Protein AF-A0A1W9IC26-F1 (afdb_monomer_lite)

Structure (mmCIF, N/CA/C/O backbone):
data_AF-A0A1W9IC26-F1
#
_entry.id   AF-A0A1W9IC26-F1
#
loop_
_atom_site.group_PDB
_atom_site.id
_atom_site.type_symbol
_atom_site.label_atom_id
_atom_site.label_alt_id
_atom_site.label_comp_id
_atom_site.label_asym_id
_atom_site.label_entity_id
_atom_site.label_seq_id
_atom_site.pdbx_PDB_ins_code
_atom_site.Cartn_x
_atom_site.Cartn_y
_atom_site.Cartn_z
_atom_site.occupancy
_atom_site.B_iso_or_equiv
_atom_site.auth_seq_id
_atom_site.auth_comp_id
_atom_site.auth_asym_id
_atom_site.auth_atom_id
_atom_site.pdbx_PDB_model_num
ATOM 1 N N . MET A 1 1 ? -15.341 -15.552 27.139 1.00 49.22 1 MET A N 1
ATOM 2 C CA . MET A 1 1 ? -14.478 -14.366 27.347 1.00 49.22 1 MET A CA 1
ATOM 3 C C . MET A 1 1 ? -14.827 -13.315 26.306 1.00 49.22 1 MET A C 1
ATOM 5 O O . MET A 1 1 ? -14.524 -13.508 25.136 1.00 49.22 1 MET A O 1
ATOM 9 N N . ALA A 1 2 ? -15.513 -12.243 26.702 1.00 49.25 2 ALA A N 1
ATOM 10 C CA . ALA A 1 2 ? -15.818 -11.134 25.806 1.00 49.25 2 ALA A CA 1
ATOM 11 C C . ALA A 1 2 ? -14.509 -10.416 25.434 1.00 49.25 2 ALA A C 1
ATOM 13 O O . ALA A 1 2 ? -13.869 -9.805 26.290 1.00 49.25 2 ALA A O 1
ATOM 14 N N . LEU A 1 3 ? -14.070 -10.522 24.175 1.00 54.16 3 LEU A N 1
ATOM 15 C CA . LEU A 1 3 ? -13.000 -9.662 23.675 1.00 54.16 3 LEU A CA 1
ATOM 16 C C . LEU A 1 3 ? -13.492 -8.215 23.778 1.00 54.16 3 LEU A C 1
ATOM 18 O O . LEU A 1 3 ? -14.471 -7.840 23.136 1.00 54.16 3 LEU A O 1
ATOM 22 N N . THR A 1 4 ? -12.805 -7.408 24.583 1.00 71.19 4 THR A N 1
ATOM 23 C CA . THR A 1 4 ? -13.005 -5.960 24.650 1.00 71.19 4 THR A CA 1
ATOM 24 C C . THR A 1 4 ? -13.025 -5.376 23.235 1.00 71.19 4 THR A C 1
ATOM 26 O O . THR A 1 4 ? -12.234 -5.783 22.380 1.00 71.19 4 THR A O 1
ATOM 29 N N . GLY A 1 5 ? -13.926 -4.424 22.964 1.00 74.62 5 GLY A N 1
ATOM 30 C CA . GLY A 1 5 ? -14.155 -3.886 21.613 1.00 74.62 5 GLY A CA 1
ATOM 31 C C . GLY A 1 5 ? -12.884 -3.402 20.898 1.00 74.62 5 GLY A C 1
ATOM 32 O O . GLY A 1 5 ? -12.809 -3.448 19.672 1.00 74.62 5 GLY A O 1
ATOM 33 N N . TRP A 1 6 ? -11.850 -3.028 21.656 1.00 77.94 6 TRP A N 1
ATOM 34 C CA . TRP A 1 6 ? -10.528 -2.678 21.142 1.00 77.94 6 TRP A CA 1
ATOM 35 C C . TRP A 1 6 ? -9.759 -3.860 20.525 1.00 77.94 6 TRP A C 1
ATOM 37 O O . TRP A 1 6 ? -9.227 -3.728 19.423 1.00 77.94 6 TRP A O 1
ATOM 47 N N . LYS A 1 7 ? -9.766 -5.040 21.165 1.00 84.12 7 LYS A N 1
ATOM 48 C CA . LYS A 1 7 ? -9.099 -6.245 20.636 1.00 84.12 7 LYS A CA 1
ATOM 49 C C . LYS A 1 7 ? -9.713 -6.680 19.306 1.00 84.12 7 LYS A C 1
ATOM 51 O O . LYS A 1 7 ? -8.990 -7.041 18.383 1.00 84.12 7 LYS A O 1
ATOM 56 N N . ARG A 1 8 ? -11.042 -6.586 19.181 1.00 84.19 8 ARG A N 1
ATOM 57 C CA . ARG A 1 8 ? -11.753 -6.890 17.929 1.00 84.19 8 ARG A CA 1
ATOM 58 C C . ARG A 1 8 ? -11.350 -5.934 16.803 1.00 84.19 8 ARG A C 1
ATOM 60 O O . ARG A 1 8 ? -11.116 -6.389 15.691 1.00 84.19 8 ARG A O 1
ATOM 67 N N . ARG A 1 9 ? -11.230 -4.630 17.084 1.00 81.62 9 ARG A N 1
ATOM 68 C CA . ARG A 1 9 ? -10.805 -3.628 16.088 1.00 81.62 9 ARG A CA 1
ATOM 69 C C . ARG A 1 9 ? -9.379 -3.868 15.604 1.00 81.62 9 ARG A C 1
ATOM 71 O O . ARG A 1 9 ? -9.157 -3.884 14.400 1.00 81.62 9 ARG A O 1
ATOM 78 N N . LEU A 1 10 ? -8.444 -4.112 16.522 1.00 85.62 10 LEU A N 1
ATOM 79 C CA . LEU A 1 10 ? -7.059 -4.422 16.160 1.00 85.62 10 LEU A CA 1
ATOM 80 C C . LEU A 1 10 ? -6.965 -5.695 15.316 1.00 85.62 10 LEU A C 1
ATOM 82 O O . LEU A 1 10 ? -6.280 -5.699 14.300 1.00 85.62 10 LEU A O 1
ATOM 86 N N . LEU A 1 11 ? -7.704 -6.744 15.681 1.00 88.50 11 LEU A N 1
ATOM 87 C CA . LEU A 1 11 ? -7.724 -7.991 14.920 1.00 88.50 11 LEU A CA 1
ATOM 88 C C . LEU A 1 11 ? -8.251 -7.788 13.489 1.00 88.50 11 LEU A C 1
ATOM 90 O O . LEU A 1 11 ? -7.686 -8.343 12.550 1.00 88.50 11 LEU A O 1
ATOM 94 N N . ILE A 1 12 ? -9.272 -6.943 13.301 1.00 88.56 12 ILE A N 1
ATOM 95 C CA . ILE A 1 12 ? -9.776 -6.579 11.966 1.00 88.56 12 ILE A CA 1
ATOM 96 C C . ILE A 1 12 ? -8.716 -5.811 11.165 1.00 88.56 12 ILE A C 1
ATOM 98 O O . ILE A 1 12 ? -8.530 -6.109 9.989 1.00 88.56 12 ILE A O 1
ATOM 102 N N . VAL A 1 13 ? -8.003 -4.857 11.778 1.00 88.25 13 VAL A N 1
ATOM 103 C CA . VAL A 1 13 ? -6.920 -4.109 11.108 1.00 88.25 13 VAL A CA 1
ATOM 104 C C . VAL A 1 13 ? -5.805 -5.051 10.660 1.00 88.25 13 VAL A C 1
ATOM 106 O O . VAL A 1 13 ? -5.399 -5.005 9.501 1.00 88.25 13 VAL A O 1
ATOM 109 N N . VAL A 1 14 ? -5.356 -5.947 11.541 1.00 90.19 14 VAL A N 1
ATOM 110 C CA . VAL A 1 14 ? -4.308 -6.926 11.220 1.00 90.19 14 VAL A CA 1
ATOM 111 C C . VAL A 1 14 ? -4.747 -7.841 10.076 1.00 90.19 14 VAL A C 1
ATOM 113 O O . VAL A 1 14 ? -3.986 -8.026 9.130 1.00 90.19 14 VAL A O 1
ATOM 116 N N . LEU A 1 15 ? -5.978 -8.362 10.111 1.00 91.50 15 LEU A N 1
ATOM 117 C CA . LEU A 1 15 ? -6.521 -9.187 9.026 1.00 91.50 15 LEU A CA 1
ATOM 118 C C . LEU A 1 15 ? -6.629 -8.417 7.707 1.00 91.50 15 LEU A C 1
ATOM 120 O O . LEU A 1 15 ? -6.281 -8.955 6.660 1.00 91.50 15 LEU A O 1
ATOM 124 N N . ALA A 1 16 ? -7.078 -7.161 7.748 1.00 89.69 16 ALA A N 1
ATOM 125 C CA . ALA A 1 16 ? -7.190 -6.316 6.566 1.00 89.69 16 ALA A CA 1
ATOM 126 C C . ALA A 1 16 ? -5.813 -6.078 5.926 1.00 89.69 16 ALA A C 1
ATOM 128 O O . ALA A 1 16 ? -5.664 -6.252 4.718 1.00 89.69 16 ALA A O 1
ATOM 129 N N . CYS A 1 17 ? -4.795 -5.757 6.732 1.00 88.69 17 CYS A N 1
ATOM 130 C CA . CYS A 1 17 ? -3.414 -5.602 6.275 1.00 88.69 17 CYS A CA 1
ATOM 131 C C . CYS A 1 17 ? -2.822 -6.912 5.741 1.00 88.69 17 CYS A C 1
ATOM 133 O O . CYS A 1 17 ? -2.224 -6.905 4.670 1.00 88.69 17 CYS A O 1
ATOM 135 N N . ALA A 1 18 ? -3.034 -8.039 6.428 1.00 90.25 18 ALA A N 1
ATOM 136 C CA . ALA A 1 18 ? -2.595 -9.350 5.954 1.00 90.25 18 ALA A CA 1
ATOM 137 C C . ALA A 1 18 ? -3.231 -9.707 4.600 1.00 90.25 18 ALA A C 1
ATOM 139 O O . ALA A 1 18 ? -2.550 -10.211 3.709 1.00 90.25 18 ALA A O 1
ATOM 140 N N . PHE A 1 19 ? -4.513 -9.384 4.414 1.00 89.88 19 PHE A N 1
ATOM 141 C CA . PHE A 1 19 ? -5.214 -9.585 3.149 1.00 89.88 19 PHE A CA 1
ATOM 142 C C . PHE A 1 19 ? -4.676 -8.674 2.035 1.00 89.88 19 PHE A C 1
ATOM 144 O O . PHE A 1 19 ? -4.455 -9.137 0.918 1.00 89.88 19 PHE A O 1
ATOM 151 N N . GLY A 1 20 ? -4.392 -7.402 2.337 1.00 87.19 20 GLY A N 1
ATOM 152 C CA . GLY A 1 20 ? -3.745 -6.483 1.395 1.00 87.19 20 GLY A CA 1
ATOM 153 C C . GLY A 1 20 ? -2.348 -6.946 0.975 1.00 87.19 20 GLY A C 1
ATOM 154 O O . GLY A 1 20 ? -2.021 -6.921 -0.210 1.00 87.19 20 GLY A O 1
ATOM 155 N N . LEU A 1 21 ? -1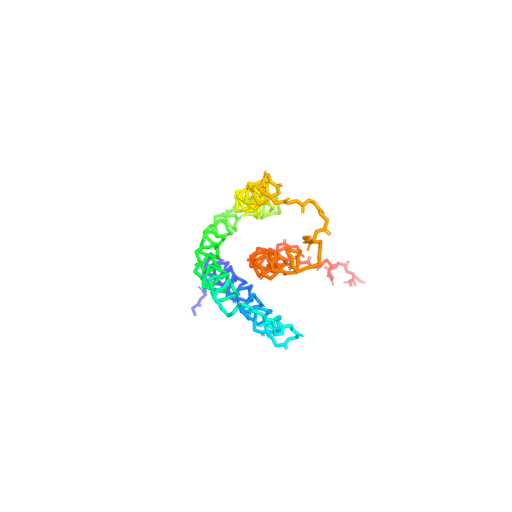.552 -7.441 1.925 1.00 88.75 21 LEU A N 1
ATOM 156 C CA . LEU A 1 21 ? -0.228 -8.001 1.662 1.00 88.75 21 LEU A CA 1
ATOM 157 C C . LEU A 1 21 ? -0.316 -9.265 0.794 1.00 88.75 21 LEU A C 1
ATOM 159 O O . LEU A 1 21 ? 0.412 -9.391 -0.189 1.00 88.75 21 LEU A O 1
ATOM 163 N N . ALA A 1 22 ? -1.241 -10.176 1.108 1.00 89.56 22 ALA A N 1
ATOM 164 C CA . ALA A 1 22 ? -1.482 -11.371 0.304 1.00 89.56 22 ALA A CA 1
ATOM 165 C C . ALA A 1 22 ? -1.897 -11.014 -1.133 1.00 89.56 22 ALA A C 1
ATOM 167 O O . ALA A 1 22 ? -1.350 -11.572 -2.083 1.00 89.56 22 ALA A O 1
ATOM 168 N N . ALA A 1 23 ? -2.800 -10.043 -1.308 1.00 87.69 23 ALA A N 1
ATOM 169 C CA . ALA A 1 23 ? -3.217 -9.562 -2.624 1.00 87.69 23 ALA A CA 1
ATOM 170 C C . ALA A 1 23 ? -2.039 -8.987 -3.429 1.00 87.69 23 ALA A C 1
ATOM 172 O O . ALA A 1 23 ? -1.887 -9.304 -4.610 1.00 87.69 23 ALA A O 1
ATOM 173 N N . ALA A 1 24 ? -1.168 -8.203 -2.787 1.00 86.81 24 ALA A N 1
ATOM 174 C CA . ALA A 1 24 ? 0.038 -7.665 -3.409 1.00 86.81 24 ALA A CA 1
ATOM 175 C C . ALA A 1 24 ? 1.013 -8.773 -3.847 1.00 86.81 24 ALA A C 1
ATOM 177 O O . ALA A 1 24 ? 1.533 -8.730 -4.964 1.00 86.81 24 ALA A O 1
ATOM 178 N N . PHE A 1 25 ? 1.215 -9.804 -3.020 1.00 86.12 25 PHE A N 1
ATOM 179 C CA . PHE A 1 25 ? 2.051 -10.956 -3.371 1.00 86.12 25 PHE A CA 1
ATOM 180 C C . PHE A 1 25 ? 1.493 -11.765 -4.540 1.00 86.12 25 PHE A C 1
ATOM 182 O O . PHE A 1 25 ? 2.244 -12.120 -5.453 1.00 86.12 25 PHE A O 1
ATOM 189 N N . VAL A 1 26 ? 0.188 -12.047 -4.530 1.00 88.88 26 VAL A N 1
ATOM 190 C CA . VAL A 1 26 ? -0.484 -12.747 -5.632 1.00 88.88 26 VAL A CA 1
ATOM 191 C C . VAL A 1 26 ? -0.345 -11.937 -6.916 1.00 88.88 26 VAL A C 1
ATOM 193 O O . VAL A 1 26 ? 0.064 -12.490 -7.934 1.00 88.88 26 VAL A O 1
ATOM 196 N N . PHE A 1 27 ? -0.581 -10.623 -6.863 1.00 86.94 27 PHE A N 1
ATOM 197 C CA . PHE A 1 27 ? -0.411 -9.751 -8.021 1.00 86.94 27 PHE A CA 1
ATOM 198 C C . PHE A 1 27 ? 1.026 -9.781 -8.552 1.00 86.94 27 PHE A C 1
ATOM 200 O O . PHE A 1 27 ? 1.230 -10.011 -9.739 1.00 86.94 27 PHE A O 1
ATOM 207 N N . ALA A 1 28 ? 2.032 -9.630 -7.686 1.00 82.94 28 ALA A N 1
ATOM 208 C CA . ALA A 1 28 ? 3.437 -9.665 -8.091 1.00 82.94 28 ALA A CA 1
ATOM 209 C C . ALA A 1 28 ? 3.837 -11.011 -8.728 1.00 82.94 28 ALA A C 1
ATOM 211 O O . ALA A 1 28 ? 4.645 -11.057 -9.658 1.00 82.94 28 ALA A O 1
ATOM 212 N N . LYS A 1 29 ? 3.267 -12.127 -8.254 1.00 83.50 29 LYS A N 1
ATOM 213 C CA . LYS A 1 29 ? 3.473 -13.454 -8.854 1.00 83.50 29 LYS A CA 1
ATOM 214 C C . LYS A 1 29 ? 2.804 -13.570 -10.222 1.00 83.50 29 LYS A C 1
ATOM 216 O O . LYS A 1 29 ? 3.465 -14.002 -11.162 1.00 83.50 29 LYS A O 1
ATOM 221 N N . VAL A 1 30 ? 1.539 -13.165 -10.340 1.00 86.00 30 VAL A N 1
ATOM 222 C CA . VAL A 1 30 ? 0.776 -13.217 -11.598 1.00 86.00 30 VAL A CA 1
ATOM 223 C C . VAL A 1 30 ? 1.394 -12.296 -12.647 1.00 86.00 30 VAL A C 1
ATOM 225 O O . VAL A 1 30 ? 1.610 -12.723 -13.777 1.00 86.00 30 VAL A O 1
ATOM 228 N N . ALA A 1 31 ? 1.767 -11.072 -12.274 1.00 80.38 31 ALA A N 1
ATOM 229 C CA . ALA A 1 31 ? 2.408 -10.121 -13.175 1.00 80.38 31 ALA A CA 1
ATOM 230 C C . ALA A 1 31 ? 3.728 -10.662 -13.748 1.00 80.38 31 ALA A C 1
ATOM 232 O O . ALA A 1 31 ? 4.012 -10.461 -14.927 1.00 80.38 31 ALA A O 1
ATOM 233 N N . GLY A 1 32 ? 4.495 -11.407 -12.943 1.00 74.25 32 GLY A N 1
ATOM 234 C CA . GLY A 1 32 ? 5.714 -12.077 -13.400 1.00 74.25 32 GLY A CA 1
ATOM 235 C C . GLY A 1 32 ? 5.481 -13.279 -14.325 1.00 74.25 32 GLY A C 1
ATOM 236 O O . GLY A 1 32 ? 6.391 -13.642 -15.062 1.00 74.25 32 GLY A O 1
ATOM 237 N N . LEU A 1 33 ? 4.294 -13.899 -14.300 1.00 80.50 33 LEU A N 1
ATOM 238 C CA . LEU A 1 33 ? 3.924 -14.991 -15.213 1.00 80.50 33 LEU A CA 1
ATOM 239 C C . LEU A 1 33 ? 3.370 -14.466 -16.540 1.00 80.50 33 LEU A C 1
ATOM 241 O O . LEU A 1 33 ? 3.699 -15.001 -17.593 1.00 80.50 33 LEU A O 1
ATOM 245 N N . VAL A 1 34 ? 2.534 -13.425 -16.488 1.00 80.31 34 VAL A N 1
ATOM 246 C CA . VAL A 1 34 ? 1.891 -12.839 -17.677 1.00 80.31 34 VAL A CA 1
ATOM 247 C C . VAL A 1 34 ? 2.916 -12.144 -18.570 1.00 80.31 34 VAL A C 1
ATOM 249 O O . VAL A 1 34 ? 2.818 -12.207 -19.795 1.00 80.31 34 VAL A O 1
ATOM 252 N N . HIS A 1 35 ? 3.930 -11.522 -17.970 1.00 69.19 35 HIS A N 1
ATOM 253 C CA . HIS A 1 35 ? 4.996 -10.867 -18.710 1.00 69.19 35 HIS A CA 1
ATOM 254 C C . HIS A 1 35 ? 6.374 -11.307 -18.214 1.00 69.19 35 HIS A C 1
ATOM 256 O O . HIS A 1 35 ? 6.966 -10.642 -17.358 1.00 69.19 35 HIS A O 1
ATOM 262 N N . PRO A 1 36 ? 6.901 -12.423 -18.753 1.00 67.12 36 PRO A N 1
ATOM 263 C CA . PRO A 1 36 ? 8.265 -12.832 -18.477 1.00 67.12 36 PRO A CA 1
ATOM 264 C C . PRO A 1 36 ? 9.233 -11.781 -19.033 1.00 67.12 36 PRO A C 1
ATOM 266 O O . PRO A 1 36 ? 9.118 -11.342 -20.177 1.00 67.12 36 PRO A O 1
ATOM 269 N N . CYS A 1 37 ? 10.193 -11.367 -18.212 1.00 65.38 37 CYS A N 1
ATOM 270 C CA . CYS A 1 37 ? 11.223 -10.405 -18.589 1.00 65.38 37 CYS A CA 1
ATOM 271 C C . CYS A 1 37 ? 12.133 -10.977 -19.689 1.00 65.38 37 CYS A C 1
ATOM 273 O O . CYS A 1 37 ? 13.113 -11.665 -19.412 1.00 65.38 37 CYS A O 1
ATOM 275 N N . GLY A 1 38 ? 11.793 -10.717 -20.951 1.00 51.97 38 GLY A N 1
ATOM 276 C CA . GLY A 1 38 ? 12.559 -11.160 -22.115 1.00 51.97 38 GLY A CA 1
ATOM 277 C C . GLY A 1 38 ? 13.654 -10.166 -22.497 1.00 51.97 38 GLY A C 1
ATOM 278 O O . GLY A 1 38 ? 13.434 -9.340 -23.374 1.00 51.97 38 GLY A O 1
ATOM 279 N N . GLY A 1 39 ? 14.824 -10.201 -21.856 1.00 54.25 39 GLY A N 1
ATOM 280 C CA . GLY A 1 39 ? 15.997 -9.495 -22.398 1.00 54.25 39 GLY A CA 1
ATOM 281 C C . GLY A 1 39 ? 17.131 -9.227 -21.418 1.00 54.25 39 GLY A C 1
ATOM 282 O O . GLY A 1 39 ? 18.282 -9.424 -21.773 1.00 54.25 39 GLY A O 1
ATOM 283 N N . GLU A 1 40 ? 16.831 -8.866 -20.170 1.00 56.12 40 GLU A N 1
ATOM 284 C CA . GLU A 1 40 ? 17.857 -8.575 -19.160 1.00 56.12 40 GLU A CA 1
ATOM 285 C C . GLU A 1 40 ? 17.425 -9.125 -17.798 1.00 56.12 40 GLU A C 1
ATOM 287 O O . GLU A 1 40 ? 16.678 -8.500 -17.044 1.00 56.12 40 GLU A O 1
ATOM 292 N N . GLN A 1 41 ? 17.879 -10.338 -17.474 1.00 58.97 41 GLN A N 1
ATOM 293 C CA . GLN A 1 41 ? 17.532 -10.997 -16.209 1.00 58.97 41 GLN A CA 1
ATOM 294 C C . GLN A 1 41 ? 18.008 -10.205 -14.975 1.00 58.97 41 GLN A C 1
ATOM 296 O O . GLN A 1 41 ? 17.400 -10.316 -13.912 1.00 58.97 41 GLN A O 1
ATOM 301 N N . LEU A 1 42 ? 19.051 -9.378 -15.115 1.00 58.38 42 LEU A N 1
ATOM 302 C CA . LEU A 1 42 ? 19.621 -8.570 -14.031 1.00 58.38 42 LEU A CA 1
ATOM 303 C C . LEU A 1 42 ? 18.711 -7.403 -13.613 1.00 58.38 42 LEU A C 1
ATOM 305 O O . LEU A 1 42 ? 18.393 -7.291 -12.428 1.00 58.38 42 LEU A O 1
ATOM 309 N N . SER A 1 43 ? 18.231 -6.594 -14.563 1.00 61.00 43 SER A N 1
ATOM 310 C CA . SER A 1 43 ? 17.361 -5.437 -14.285 1.00 61.00 43 SER A CA 1
ATOM 311 C C . SER A 1 43 ? 16.018 -5.869 -13.683 1.00 61.00 43 SER A C 1
ATOM 313 O O . SER A 1 43 ? 15.570 -5.337 -12.668 1.00 61.00 43 SER A O 1
ATOM 315 N N . CYS A 1 44 ? 15.422 -6.935 -14.219 1.00 65.62 44 CYS A N 1
ATOM 316 C CA . CYS A 1 44 ? 14.151 -7.454 -13.717 1.00 65.62 44 CYS A CA 1
ATOM 317 C C . CYS A 1 44 ? 14.276 -8.145 -12.342 1.00 65.62 44 CYS A C 1
ATOM 319 O 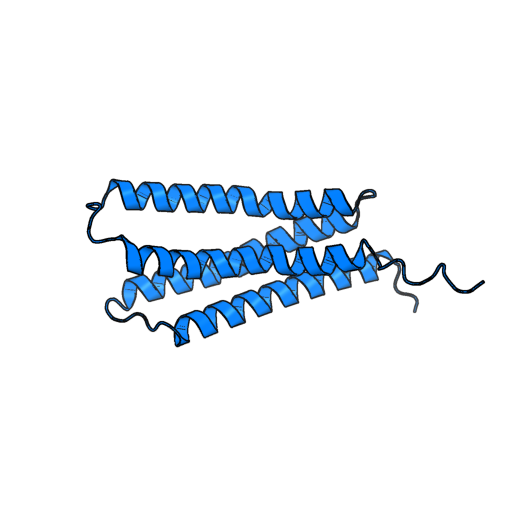O . CYS A 1 44 ? 13.372 -8.050 -11.505 1.00 65.62 44 CYS A O 1
ATOM 321 N N . SER A 1 45 ? 15.408 -8.804 -12.062 1.00 70.00 45 SER A N 1
ATOM 322 C CA . SER A 1 45 ? 15.679 -9.394 -10.743 1.00 70.00 45 SER A CA 1
ATOM 323 C C . SER A 1 45 ? 15.826 -8.320 -9.658 1.00 70.00 45 SER A C 1
ATOM 325 O O . SER A 1 45 ? 15.191 -8.421 -8.607 1.00 70.00 45 SER A O 1
ATOM 327 N N . MET A 1 46 ? 16.577 -7.248 -9.939 1.00 70.69 46 MET A N 1
ATOM 328 C CA . MET A 1 46 ? 16.736 -6.096 -9.039 1.00 70.69 46 MET A CA 1
ATOM 329 C C . MET A 1 46 ? 15.387 -5.469 -8.678 1.00 70.69 46 MET A C 1
ATOM 331 O O . MET A 1 46 ? 15.057 -5.333 -7.499 1.00 70.69 46 MET A O 1
ATOM 335 N N . THR A 1 47 ? 14.562 -5.175 -9.682 1.00 71.00 47 THR A N 1
ATOM 336 C CA . THR A 1 47 ? 13.234 -4.584 -9.483 1.00 71.00 47 THR A CA 1
ATOM 337 C C . THR A 1 47 ? 12.327 -5.469 -8.628 1.00 71.00 47 THR A C 1
ATOM 339 O O . THR A 1 47 ? 11.625 -4.985 -7.736 1.00 71.00 47 THR A O 1
ATOM 342 N N . ARG A 1 48 ? 12.380 -6.790 -8.834 1.00 70.62 48 ARG A N 1
ATOM 343 C CA . ARG A 1 48 ? 11.618 -7.752 -8.032 1.00 70.62 48 ARG A CA 1
ATOM 344 C C . ARG A 1 48 ? 12.067 -7.774 -6.573 1.00 70.62 48 ARG A C 1
ATOM 346 O O . ARG A 1 48 ? 11.217 -7.854 -5.688 1.00 70.62 48 ARG A O 1
ATOM 353 N N . ILE A 1 49 ? 13.374 -7.703 -6.322 1.00 79.38 49 ILE A N 1
ATOM 354 C CA . ILE A 1 49 ? 13.947 -7.672 -4.969 1.00 79.38 49 ILE A CA 1
ATOM 355 C C . ILE A 1 49 ? 13.541 -6.383 -4.252 1.00 79.38 49 ILE A C 1
ATOM 357 O O . ILE A 1 49 ? 13.077 -6.442 -3.115 1.00 79.38 49 ILE A O 1
ATOM 361 N N . ILE A 1 50 ? 13.636 -5.237 -4.932 1.00 76.88 50 ILE A N 1
ATOM 362 C CA . ILE A 1 50 ? 13.196 -3.942 -4.403 1.00 76.88 50 ILE A CA 1
ATOM 363 C C . ILE A 1 50 ? 11.707 -4.023 -4.043 1.00 76.88 50 ILE A C 1
ATOM 365 O O . ILE A 1 50 ? 11.342 -3.831 -2.886 1.00 76.88 50 ILE A O 1
ATOM 369 N N . GLY A 1 51 ? 10.840 -4.423 -4.976 1.00 74.06 51 GLY A N 1
ATOM 370 C CA . GLY A 1 51 ? 9.412 -4.589 -4.691 1.00 74.06 51 GLY A CA 1
ATOM 371 C C . GLY A 1 51 ? 9.148 -5.519 -3.499 1.00 74.06 51 GLY A C 1
ATOM 372 O O . GLY A 1 51 ? 8.351 -5.190 -2.621 1.00 74.06 51 GLY A O 1
ATOM 373 N N . PHE A 1 52 ? 9.862 -6.642 -3.408 1.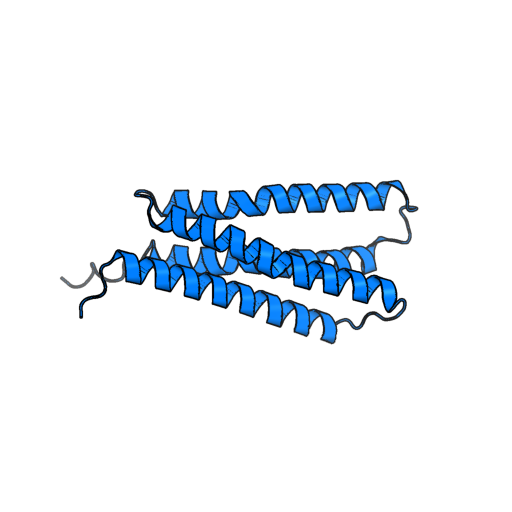00 80.50 52 PHE A N 1
ATOM 374 C CA . PHE A 1 52 ? 9.712 -7.618 -2.327 1.00 80.50 52 PHE A CA 1
ATOM 375 C C . PHE A 1 52 ? 10.126 -7.085 -0.949 1.00 80.50 52 PHE A C 1
ATOM 377 O O . PHE A 1 52 ? 9.485 -7.432 0.037 1.00 80.50 52 PHE A O 1
ATOM 384 N N . ILE A 1 53 ? 11.165 -6.248 -0.865 1.00 84.81 53 ILE A N 1
ATOM 385 C CA . ILE A 1 53 ? 11.641 -5.668 0.401 1.00 84.81 53 ILE A CA 1
ATOM 386 C C . ILE A 1 53 ? 10.774 -4.478 0.818 1.00 84.81 53 ILE A C 1
ATOM 388 O O . ILE A 1 53 ? 10.389 -4.365 1.981 1.00 84.81 53 ILE A O 1
ATOM 392 N N . TYR A 1 54 ? 10.427 -3.596 -0.120 1.00 81.75 54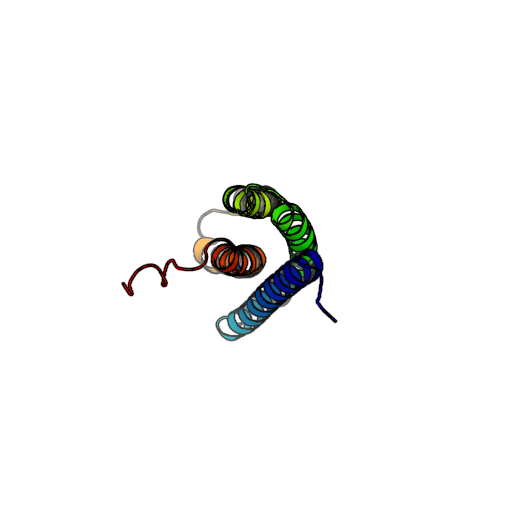 TYR A N 1
ATOM 393 C CA . TYR A 1 54 ? 9.674 -2.384 0.199 1.00 81.75 54 TYR A CA 1
ATOM 394 C C . TYR A 1 54 ? 8.209 -2.675 0.538 1.00 81.75 54 TYR A C 1
ATOM 396 O O . TYR A 1 54 ? 7.657 -2.009 1.410 1.00 81.75 54 TYR A O 1
ATOM 404 N N . THR A 1 55 ? 7.587 -3.689 -0.075 1.00 84.12 55 THR A N 1
ATOM 405 C CA . THR A 1 55 ? 6.180 -4.055 0.183 1.00 84.12 55 THR A CA 1
ATOM 406 C C . THR A 1 55 ? 5.880 -4.372 1.663 1.00 84.12 55 THR A C 1
ATOM 408 O O . THR A 1 55 ? 4.961 -3.763 2.213 1.00 84.12 55 THR A O 1
ATOM 411 N N . PRO A 1 56 ? 6.608 -5.265 2.367 1.00 85.62 56 PRO A N 1
ATOM 412 C CA . PRO A 1 56 ? 6.353 -5.545 3.781 1.00 85.62 56 PRO A CA 1
ATOM 413 C C . PRO A 1 56 ? 6.676 -4.352 4.687 1.00 85.62 56 PRO A C 1
ATOM 415 O O . PRO A 1 56 ? 5.948 -4.119 5.651 1.00 85.62 56 PRO A O 1
ATOM 418 N N . VAL A 1 57 ? 7.706 -3.559 4.365 1.00 88.38 57 VAL A N 1
ATOM 419 C CA . VAL A 1 57 ? 8.030 -2.329 5.110 1.00 88.38 57 VAL A CA 1
ATOM 420 C C . VAL A 1 57 ? 6.874 -1.333 5.009 1.00 88.38 57 VAL A C 1
ATOM 422 O O . VAL A 1 57 ? 6.373 -0.859 6.030 1.00 88.38 57 VAL A O 1
ATOM 425 N N . PHE A 1 58 ? 6.380 -1.081 3.794 1.00 84.62 58 PHE A N 1
ATOM 426 C CA . PHE A 1 58 ? 5.220 -0.222 3.559 1.00 84.62 58 PHE A CA 1
ATOM 427 C C . PHE A 1 58 ? 3.956 -0.757 4.226 1.00 84.62 58 PHE A C 1
ATOM 429 O O . PHE A 1 58 ? 3.220 0.007 4.848 1.00 84.62 58 PHE A O 1
ATOM 436 N N . SER A 1 59 ? 3.727 -2.068 4.162 1.00 86.75 59 SER A N 1
ATOM 437 C CA . SER A 1 59 ? 2.603 -2.710 4.840 1.00 86.75 59 SER A CA 1
ATOM 438 C C . SER A 1 59 ? 2.679 -2.550 6.360 1.00 86.75 59 SER A C 1
ATOM 440 O O . SER A 1 59 ? 1.640 -2.392 6.996 1.00 86.75 59 SER A O 1
ATOM 442 N N . GLY A 1 60 ? 3.876 -2.578 6.953 1.00 89.12 60 GLY A N 1
ATOM 443 C CA . GLY A 1 60 ? 4.077 -2.332 8.382 1.00 89.12 60 GLY A CA 1
ATOM 444 C C . GLY A 1 60 ? 3.729 -0.896 8.773 1.00 89.12 60 GLY A C 1
ATOM 445 O O . GLY A 1 60 ? 2.972 -0.676 9.718 1.00 89.12 60 GLY A O 1
ATOM 446 N N . VAL A 1 61 ? 4.203 0.084 7.997 1.00 89.56 61 VAL A N 1
ATOM 447 C CA . VAL A 1 61 ? 3.864 1.504 8.198 1.00 89.56 61 VAL A CA 1
ATOM 448 C C . VAL A 1 61 ? 2.358 1.733 8.044 1.00 89.56 61 VAL A C 1
ATOM 450 O O . VAL A 1 61 ? 1.740 2.380 8.891 1.00 89.56 61 VAL A O 1
ATOM 453 N N . ALA A 1 62 ? 1.747 1.155 7.008 1.00 87.50 62 ALA A N 1
ATOM 454 C CA . ALA A 1 62 ? 0.309 1.225 6.778 1.00 87.50 62 ALA A CA 1
ATOM 455 C C . ALA A 1 62 ? -0.485 0.608 7.936 1.00 87.50 62 ALA A C 1
ATOM 457 O O . ALA A 1 62 ? -1.465 1.193 8.389 1.00 87.50 62 ALA A O 1
ATOM 458 N N . LEU A 1 63 ? -0.044 -0.539 8.460 1.00 90.69 63 LEU A N 1
ATOM 459 C CA . LEU A 1 63 ? -0.672 -1.196 9.604 1.00 90.69 63 LEU A CA 1
ATOM 460 C C . LEU A 1 63 ? -0.661 -0.301 10.844 1.00 90.69 63 LEU A C 1
ATOM 462 O O . LEU A 1 63 ? -1.690 -0.178 11.506 1.00 90.69 63 LEU A O 1
ATOM 466 N N . ILE A 1 64 ? 0.460 0.365 11.135 1.00 90.62 64 ILE A N 1
ATOM 467 C CA . ILE A 1 64 ? 0.558 1.313 12.254 1.00 90.62 64 ILE A CA 1
ATOM 468 C C . ILE A 1 64 ? -0.400 2.492 12.034 1.00 90.62 64 ILE A C 1
ATOM 470 O O . ILE A 1 64 ? -1.172 2.833 12.931 1.00 90.62 64 ILE A O 1
ATOM 474 N N . ALA A 1 65 ? -0.410 3.077 10.832 1.00 90.81 65 ALA A N 1
ATOM 475 C CA . ALA A 1 65 ? -1.287 4.198 10.500 1.00 90.81 65 ALA A CA 1
ATOM 476 C C . ALA A 1 65 ? -2.778 3.826 10.623 1.00 90.81 65 ALA A C 1
ATOM 478 O O . ALA A 1 65 ? -3.551 4.549 11.256 1.00 90.81 65 ALA A O 1
ATOM 479 N N . PHE A 1 66 ? -3.187 2.674 10.082 1.00 88.88 66 PHE A N 1
ATOM 480 C CA . PHE A 1 66 ? -4.562 2.181 10.181 1.00 88.88 66 PHE A CA 1
ATOM 481 C C . PHE A 1 66 ? -4.946 1.793 11.610 1.00 88.88 66 PHE A C 1
ATOM 483 O O . PHE A 1 66 ? -6.081 2.045 12.017 1.00 88.88 66 PHE A O 1
ATOM 490 N N . ALA A 1 67 ? -4.022 1.229 12.393 1.00 88.00 67 ALA A N 1
ATOM 491 C CA . ALA A 1 67 ? -4.260 0.920 13.798 1.00 88.00 67 ALA A CA 1
ATOM 492 C C . ALA A 1 67 ? -4.543 2.194 14.603 1.00 88.00 67 ALA A C 1
ATOM 494 O O . ALA A 1 67 ? -5.517 2.225 15.351 1.00 88.00 67 ALA A O 1
ATOM 495 N N . ILE A 1 68 ? -3.760 3.260 14.400 1.00 87.62 68 ILE A N 1
ATOM 496 C CA . ILE A 1 68 ? -3.986 4.565 15.041 1.00 87.62 68 ILE A CA 1
ATOM 497 C C . ILE A 1 68 ? -5.329 5.157 14.589 1.00 87.62 68 ILE A C 1
ATOM 499 O O . ILE A 1 68 ? -6.142 5.559 15.424 1.00 87.62 68 ILE A O 1
ATOM 503 N N . ALA A 1 69 ? -5.617 5.148 13.284 1.00 87.44 69 ALA A N 1
ATOM 504 C CA . ALA A 1 69 ? -6.875 5.667 12.746 1.00 87.44 69 ALA A CA 1
ATOM 505 C C . ALA A 1 69 ? -8.118 4.923 13.262 1.00 87.44 69 ALA A C 1
ATOM 507 O O . ALA A 1 69 ? -9.160 5.543 13.477 1.00 87.44 69 ALA A O 1
ATOM 508 N N . ALA A 1 70 ? -8.019 3.616 13.515 1.00 82.25 70 ALA A N 1
ATOM 509 C CA . ALA A 1 70 ? -9.110 2.813 14.070 1.00 82.25 70 ALA A CA 1
ATOM 510 C C . ALA A 1 70 ? -9.471 3.179 15.526 1.00 82.25 70 ALA A C 1
ATOM 512 O O . ALA A 1 70 ? -10.559 2.829 16.007 1.00 82.25 70 ALA A O 1
ATOM 513 N N . LEU A 1 71 ? -8.576 3.879 16.233 1.00 83.06 71 LEU A N 1
ATOM 514 C CA . LEU A 1 71 ? -8.799 4.384 17.592 1.00 83.06 71 LEU A CA 1
ATOM 515 C C . LEU A 1 71 ? -9.382 5.795 17.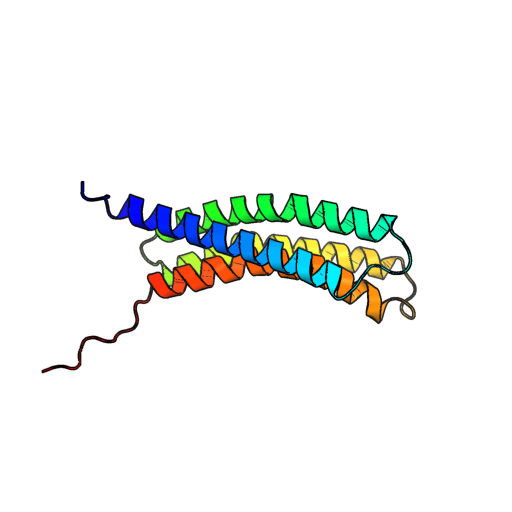615 1.00 83.06 71 LEU A C 1
ATOM 517 O O . LEU A 1 71 ? -9.846 6.246 18.661 1.00 83.06 71 LEU A O 1
ATOM 521 N N . TRP A 1 72 ? -9.412 6.484 16.476 1.00 85.06 72 TRP A N 1
ATOM 522 C CA . TRP A 1 72 ? -9.963 7.827 16.393 1.00 85.06 72 TRP A CA 1
ATOM 523 C C . TRP A 1 72 ? -11.491 7.856 16.310 1.00 85.06 72 TRP A C 1
ATOM 525 O O . TRP A 1 72 ? -12.140 7.002 15.701 1.00 85.06 72 TRP A O 1
ATOM 535 N N . LYS A 1 73 ? -12.061 8.904 16.922 1.00 71.25 73 LYS A N 1
ATOM 536 C CA . LYS A 1 73 ? -13.510 9.137 17.037 1.00 71.25 73 LYS A CA 1
ATOM 537 C C . LYS A 1 73 ? -14.180 9.379 15.679 1.00 71.25 73 LYS A C 1
ATOM 539 O O . LYS A 1 73 ? -15.331 9.003 15.504 1.00 71.25 73 LYS A O 1
ATOM 544 N N . ASN A 1 74 ? -13.458 9.965 14.721 1.00 78.31 74 ASN A N 1
ATOM 545 C CA . ASN A 1 74 ? -13.937 10.201 13.358 1.00 78.31 74 ASN A CA 1
ATOM 546 C C . ASN A 1 74 ? -13.273 9.229 12.370 1.00 78.31 74 ASN A C 1
ATOM 548 O O . ASN A 1 74 ? -12.387 9.594 11.594 1.00 78.31 74 ASN A O 1
ATOM 552 N N . THR A 1 75 ? -13.670 7.959 12.452 1.00 77.94 75 THR A N 1
ATOM 553 C CA . THR A 1 75 ? -12.983 6.836 11.797 1.00 77.94 75 THR A CA 1
ATOM 554 C C . THR A 1 75 ? -12.937 6.974 10.269 1.00 77.94 75 THR A C 1
ATOM 556 O O . THR A 1 75 ? -11.961 6.564 9.652 1.00 77.94 75 THR A O 1
ATOM 559 N N . GLY A 1 76 ? -13.935 7.610 9.642 1.00 79.12 76 GLY A N 1
ATOM 560 C CA . GLY A 1 76 ? -13.974 7.808 8.187 1.00 79.12 76 GLY A CA 1
ATOM 561 C C . GLY A 1 76 ? -12.838 8.693 7.662 1.00 79.12 76 GLY A C 1
ATOM 562 O O . GLY A 1 76 ? -12.065 8.266 6.804 1.00 79.12 76 GLY A O 1
ATOM 563 N N . THR A 1 77 ? -12.699 9.907 8.204 1.00 85.06 77 THR A N 1
ATOM 564 C CA . THR A 1 77 ? -11.623 10.834 7.813 1.00 85.06 77 THR A CA 1
ATOM 565 C C . THR A 1 77 ? -10.259 10.317 8.270 1.00 85.06 77 THR A C 1
ATOM 567 O O . THR A 1 77 ? -9.285 10.417 7.528 1.00 85.06 77 THR A O 1
ATOM 570 N N . ALA A 1 78 ? -10.198 9.688 9.449 1.00 87.56 78 ALA A N 1
ATOM 571 C CA . ALA A 1 78 ? -8.983 9.081 9.989 1.00 87.56 78 ALA A CA 1
ATOM 572 C C . ALA A 1 78 ? -8.393 8.015 9.056 1.00 87.56 78 ALA A C 1
ATOM 574 O O . ALA A 1 78 ? -7.192 8.014 8.805 1.00 87.56 78 ALA A O 1
ATOM 575 N N . LEU A 1 79 ? -9.235 7.129 8.512 1.00 87.31 79 LEU A N 1
ATOM 576 C CA . LEU A 1 79 ? -8.804 6.078 7.586 1.00 87.31 79 LEU A CA 1
ATOM 577 C C . LEU A 1 79 ? -8.254 6.651 6.277 1.00 87.31 79 LEU A C 1
ATOM 579 O O . LEU A 1 79 ? -7.305 6.103 5.723 1.00 87.31 79 LEU A O 1
ATOM 583 N N . LEU A 1 80 ? -8.832 7.749 5.783 1.00 89.44 80 LEU A N 1
ATOM 584 C CA . LEU A 1 80 ? -8.352 8.424 4.576 1.00 89.44 80 LEU A CA 1
ATOM 585 C C . LEU A 1 80 ? -6.978 9.063 4.824 1.00 89.44 80 LEU A C 1
ATOM 587 O O . LEU A 1 80 ? -6.057 8.864 4.036 1.00 89.44 80 LEU A O 1
ATOM 591 N N . VAL A 1 81 ? -6.809 9.745 5.960 1.00 89.31 81 VAL A N 1
ATOM 592 C CA . VAL A 1 81 ? -5.515 10.314 6.369 1.00 89.31 81 VAL A CA 1
ATOM 593 C C . VAL A 1 81 ? -4.467 9.213 6.565 1.00 89.31 81 VAL A C 1
ATOM 595 O O . VAL A 1 81 ? -3.358 9.335 6.054 1.00 89.31 81 VAL A O 1
ATOM 598 N N . ALA A 1 82 ? -4.821 8.104 7.218 1.00 89.56 82 ALA A N 1
ATOM 599 C CA . ALA A 1 82 ? -3.925 6.962 7.405 1.00 89.56 82 ALA A CA 1
ATOM 600 C C . ALA A 1 82 ? -3.496 6.295 6.094 1.00 89.56 82 ALA A C 1
ATOM 602 O O . ALA A 1 82 ? -2.399 5.753 6.031 1.00 89.56 82 ALA A O 1
ATOM 603 N N . MET A 1 83 ? -4.326 6.353 5.050 1.00 90.50 83 MET A N 1
ATOM 604 C CA . MET A 1 83 ? -3.951 5.912 3.706 1.00 90.50 83 MET A CA 1
ATOM 605 C C . MET A 1 83 ? -3.028 6.927 3.015 1.00 90.50 83 MET A C 1
ATOM 607 O O . MET A 1 83 ? -2.067 6.531 2.360 1.00 90.50 83 MET A O 1
ATOM 611 N N . LEU A 1 84 ? -3.294 8.230 3.164 1.00 89.94 84 LEU A N 1
ATOM 612 C CA . LEU A 1 84 ? -2.496 9.299 2.553 1.00 89.94 84 LEU A CA 1
ATOM 613 C C . LEU A 1 84 ? -1.076 9.385 3.120 1.00 89.94 84 LEU A C 1
ATOM 615 O O . LEU A 1 84 ? -0.146 9.617 2.354 1.00 89.94 84 LEU A O 1
ATOM 619 N N . ILE A 1 85 ? -0.900 9.178 4.429 1.00 91.44 85 ILE A N 1
ATOM 620 C CA . ILE A 1 85 ? 0.408 9.262 5.102 1.00 91.44 85 ILE A CA 1
ATOM 621 C C . ILE A 1 85 ? 1.481 8.395 4.424 1.00 91.44 85 ILE A C 1
ATOM 623 O O . ILE A 1 85 ? 2.545 8.932 4.142 1.00 91.44 85 ILE A O 1
ATOM 627 N N . PRO A 1 86 ? 1.262 7.096 4.144 1.00 87.50 86 PRO A N 1
ATOM 628 C CA . PRO A 1 86 ? 2.215 6.292 3.384 1.00 87.50 86 PRO A CA 1
ATOM 629 C C . PRO A 1 86 ? 2.135 6.558 1.873 1.00 87.50 86 PRO A C 1
ATOM 631 O O . PRO A 1 86 ? 3.160 6.540 1.195 1.00 87.50 86 PRO A O 1
ATOM 634 N N . LEU A 1 87 ? 0.951 6.841 1.322 1.00 88.81 87 LEU A N 1
ATOM 635 C CA . LEU A 1 87 ? 0.787 7.007 -0.125 1.00 88.81 87 LEU A CA 1
ATOM 636 C C . LEU A 1 87 ? 1.533 8.232 -0.675 1.00 88.81 87 LEU A C 1
ATOM 638 O O . LEU A 1 87 ? 2.123 8.151 -1.746 1.00 88.81 87 LEU A O 1
ATOM 642 N N . VAL A 1 88 ? 1.530 9.360 0.037 1.00 91.81 88 VAL A N 1
ATOM 643 C CA . VAL A 1 88 ? 2.163 10.604 -0.431 1.00 91.81 88 VAL A CA 1
ATOM 644 C C . VAL A 1 88 ? 3.689 10.462 -0.561 1.00 91.81 88 VAL A C 1
ATOM 646 O O . VAL A 1 88 ? 4.195 10.710 -1.655 1.00 91.81 88 VAL A O 1
ATOM 649 N N . PRO A 1 89 ? 4.440 10.005 0.462 1.00 88.25 89 PRO A N 1
ATOM 650 C CA . PRO A 1 89 ? 5.867 9.716 0.331 1.00 88.25 89 PRO A CA 1
ATOM 651 C C . PRO A 1 89 ? 6.163 8.715 -0.783 1.00 88.25 89 PRO A C 1
ATOM 653 O O . PRO A 1 89 ? 7.136 8.889 -1.510 1.00 88.25 89 PRO A O 1
ATOM 656 N N . PHE A 1 90 ? 5.314 7.696 -0.949 1.00 87.38 90 PHE A N 1
ATOM 657 C CA . PHE A 1 90 ? 5.457 6.743 -2.044 1.00 87.38 90 PHE A CA 1
ATOM 658 C C . PHE A 1 90 ? 5.350 7.426 -3.412 1.00 87.38 90 PHE A C 1
ATOM 660 O O . PHE A 1 90 ? 6.225 7.238 -4.249 1.00 87.38 90 PHE A O 1
ATOM 667 N N . LEU A 1 91 ? 4.322 8.251 -3.630 1.00 88.69 91 LEU A N 1
ATOM 668 C CA . LEU A 1 91 ? 4.137 8.981 -4.886 1.00 88.69 91 LEU A CA 1
ATOM 669 C C . LEU A 1 91 ? 5.283 9.957 -5.161 1.00 88.69 91 LEU A C 1
ATOM 671 O O . LEU A 1 91 ? 5.708 10.073 -6.306 1.00 88.69 91 LEU A O 1
ATOM 675 N N . ILE A 1 92 ? 5.808 10.618 -4.125 1.00 89.56 92 ILE A N 1
ATOM 676 C CA . ILE A 1 92 ? 6.974 11.501 -4.247 1.00 89.56 92 ILE A CA 1
ATOM 677 C C . ILE A 1 92 ? 8.198 10.692 -4.679 1.00 89.56 92 ILE A C 1
ATOM 679 O O . ILE A 1 92 ? 8.806 11.023 -5.691 1.00 89.56 92 ILE A O 1
ATOM 683 N N . LEU A 1 93 ? 8.526 9.605 -3.971 1.00 85.12 93 LEU A N 1
ATOM 684 C CA . LEU A 1 93 ? 9.654 8.732 -4.320 1.00 85.12 93 LEU A CA 1
ATOM 685 C C . LEU A 1 93 ? 9.523 8.188 -5.742 1.00 85.12 93 LEU A C 1
ATOM 687 O O . LEU A 1 93 ? 10.478 8.200 -6.511 1.00 85.12 93 LEU A O 1
ATOM 691 N N . PHE A 1 94 ? 8.325 7.749 -6.106 1.00 83.31 94 PHE A N 1
ATOM 692 C CA . PHE A 1 94 ? 8.027 7.218 -7.424 1.00 83.31 94 PHE A CA 1
ATOM 693 C C . PHE A 1 94 ? 8.189 8.265 -8.531 1.00 83.31 94 PHE A C 1
ATOM 695 O O . PHE A 1 94 ? 8.802 7.987 -9.563 1.00 83.31 94 PHE A O 1
ATOM 702 N N . ALA A 1 95 ? 7.687 9.481 -8.306 1.00 83.62 95 ALA A N 1
ATOM 703 C CA . ALA A 1 95 ? 7.855 10.599 -9.224 1.00 83.62 95 ALA A CA 1
ATOM 704 C C . ALA A 1 95 ? 9.330 10.999 -9.356 1.00 83.62 95 ALA A C 1
ATOM 706 O O . ALA A 1 95 ? 9.793 11.219 -10.472 1.00 83.62 95 ALA A O 1
ATOM 707 N N . SER A 1 96 ? 10.085 11.032 -8.252 1.00 84.44 96 SER A N 1
ATOM 708 C CA . SER A 1 96 ? 11.523 11.320 -8.260 1.00 84.44 96 SER A CA 1
ATOM 709 C C . SER A 1 96 ? 12.319 10.274 -9.039 1.00 84.44 96 SER A C 1
ATOM 711 O O . SER A 1 96 ? 13.157 10.644 -9.855 1.00 84.44 96 SER A O 1
ATOM 713 N N . LEU A 1 97 ? 12.030 8.982 -8.848 1.00 79.50 97 LEU A N 1
ATOM 714 C CA . LEU A 1 97 ? 12.667 7.905 -9.612 1.00 79.50 97 LEU A CA 1
ATOM 715 C C . LEU A 1 97 ? 12.387 8.054 -11.110 1.00 79.50 97 LEU A C 1
ATOM 717 O O . LEU A 1 97 ? 13.308 7.976 -11.919 1.00 79.50 97 LEU A O 1
ATOM 721 N N . LYS A 1 98 ? 11.134 8.350 -11.479 1.00 76.06 98 LYS A N 1
ATOM 722 C CA . LYS A 1 98 ? 10.784 8.575 -12.884 1.00 76.06 98 LYS A CA 1
ATOM 723 C C . LYS A 1 98 ? 11.434 9.804 -13.486 1.00 76.06 98 LYS A C 1
ATOM 725 O O . LYS A 1 98 ? 11.852 9.751 -14.638 1.00 76.06 98 LYS A O 1
ATOM 730 N N . TYR A 1 99 ? 11.516 10.890 -12.730 1.00 79.81 99 TYR A N 1
ATOM 731 C CA . TYR A 1 99 ? 12.142 12.112 -13.209 1.00 79.81 99 TYR A CA 1
ATOM 732 C C . TYR A 1 99 ? 13.640 11.902 -13.475 1.00 79.81 99 TYR A C 1
ATOM 734 O O . TYR A 1 99 ? 14.144 12.340 -14.508 1.00 79.81 99 TYR A O 1
ATOM 742 N N . SER A 1 100 ? 14.327 11.160 -12.599 1.00 76.81 100 SER A N 1
ATOM 743 C CA . SER A 1 100 ? 15.735 10.798 -12.785 1.00 76.81 100 SER A CA 1
ATOM 744 C C . SER A 1 100 ? 15.963 9.946 -14.036 1.00 76.81 100 SER A C 1
ATOM 746 O O . SER A 1 100 ? 16.845 10.280 -14.824 1.00 76.81 100 SER A O 1
ATOM 748 N N . ASP A 1 101 ? 15.148 8.912 -14.272 1.00 67.75 101 ASP A N 1
ATOM 749 C CA . ASP A 1 101 ? 15.284 8.031 -15.449 1.00 67.75 101 ASP A CA 1
ATOM 750 C C . ASP A 1 101 ? 15.073 8.780 -16.777 1.00 67.75 101 ASP A C 1
ATOM 752 O O . ASP A 1 101 ? 15.819 8.598 -17.740 1.00 67.75 101 ASP A O 1
ATOM 756 N N . ILE A 1 102 ? 14.081 9.678 -16.822 1.00 66.06 102 ILE A N 1
ATOM 757 C CA . ILE A 1 102 ? 13.760 10.476 -18.019 1.00 66.06 102 ILE A CA 1
ATOM 758 C C . ILE A 1 102 ? 14.873 11.482 -18.347 1.00 66.06 102 ILE A C 1
ATOM 760 O O . ILE A 1 102 ? 15.071 11.823 -19.510 1.00 66.06 102 ILE A O 1
ATOM 764 N N . SER A 1 103 ? 15.611 11.963 -17.343 1.00 65.50 103 SER A N 1
ATOM 765 C CA . SER A 1 103 ? 16.654 12.974 -17.556 1.00 65.50 103 SER A CA 1
ATOM 766 C C . SER A 1 103 ? 17.914 12.435 -18.247 1.00 65.50 103 SER A C 1
ATOM 768 O O . SER A 1 103 ? 18.692 13.221 -18.781 1.00 65.50 103 SER A O 1
ATOM 770 N N . VAL A 1 104 ? 18.111 11.111 -18.254 1.00 60.69 104 VAL A N 1
ATOM 771 C CA . VAL A 1 104 ? 19.354 10.467 -18.718 1.00 60.69 104 VAL A CA 1
ATOM 772 C C . VAL A 1 104 ? 19.189 9.774 -20.078 1.00 60.69 104 VAL A C 1
ATOM 774 O O . VAL A 1 104 ? 20.183 9.445 -20.721 1.00 60.69 104 VAL A O 1
ATOM 777 N N . ARG A 1 105 ? 17.959 9.538 -20.548 1.00 59.28 105 ARG A N 1
ATOM 778 C CA . ARG A 1 105 ? 17.691 8.553 -21.606 1.00 59.28 105 ARG A CA 1
ATOM 779 C C . ARG A 1 105 ? 16.863 9.171 -22.749 1.00 59.28 105 ARG A C 1
ATOM 781 O O . ARG A 1 105 ? 15.856 9.833 -22.506 1.00 59.28 105 ARG A O 1
ATOM 788 N N . GLU A 1 106 ? 17.307 9.005 -24.000 1.00 59.72 106 GLU A N 1
ATOM 789 C CA . GLU A 1 106 ? 16.679 9.612 -25.187 1.00 59.72 106 GLU A CA 1
ATOM 790 C C . GLU A 1 106 ? 15.210 9.169 -25.357 1.00 59.72 106 GLU A C 1
ATOM 792 O O . GLU A 1 106 ? 14.873 7.986 -25.330 1.00 59.72 106 GLU A O 1
ATOM 797 N N . TRP A 1 107 ? 14.314 10.144 -25.540 1.00 55.44 107 TRP A N 1
ATOM 798 C CA . TRP A 1 107 ? 12.856 10.039 -25.369 1.00 55.44 107 TRP A CA 1
ATOM 799 C C . TRP A 1 107 ? 12.109 9.018 -26.257 1.00 55.44 107 TRP A C 1
ATOM 801 O O . TRP A 1 107 ? 10.907 8.825 -26.061 1.00 55.44 107 TRP A O 1
ATOM 811 N N . HIS A 1 108 ? 12.753 8.395 -27.248 1.00 54.19 108 HIS A N 1
ATOM 812 C CA . HIS A 1 108 ? 12.064 7.632 -28.301 1.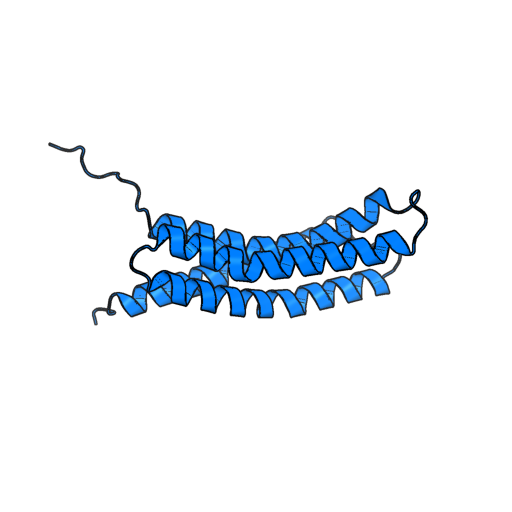00 54.19 108 HIS A CA 1
ATOM 813 C C . HIS A 1 108 ? 12.008 6.105 -28.106 1.00 54.19 108 HIS A C 1
ATOM 815 O O . HIS A 1 108 ? 11.117 5.481 -28.678 1.00 54.19 108 HIS A O 1
ATOM 821 N N . GLU A 1 109 ? 12.838 5.496 -27.251 1.00 55.62 109 GLU A N 1
ATOM 822 C CA . GLU A 1 109 ? 12.912 4.019 -27.120 1.00 55.62 109 GLU A CA 1
ATOM 823 C C . GLU A 1 109 ? 12.270 3.451 -25.828 1.00 55.62 109 GLU A C 1
ATOM 825 O O . GLU A 1 109 ? 12.194 2.245 -25.614 1.00 55.62 109 GLU A O 1
ATOM 830 N N . ILE A 1 110 ? 11.730 4.326 -24.973 1.00 55.06 110 ILE A N 1
ATOM 831 C CA . ILE A 1 110 ? 11.463 4.078 -23.535 1.00 55.06 110 ILE A CA 1
ATOM 832 C C . ILE A 1 110 ? 10.003 3.688 -23.218 1.00 55.06 110 ILE A C 1
ATOM 834 O O . ILE A 1 110 ? 9.666 3.267 -22.113 1.00 55.06 110 ILE A O 1
ATOM 838 N N . ARG A 1 111 ? 9.062 3.835 -24.158 1.00 61.38 111 ARG A N 1
ATOM 839 C CA . ARG A 1 111 ? 7.648 4.019 -23.766 1.00 61.38 111 ARG A CA 1
ATOM 840 C C . ARG A 1 111 ? 6.891 2.776 -23.290 1.00 61.38 111 ARG A C 1
ATOM 842 O O . ARG A 1 111 ? 5.953 2.925 -22.514 1.00 61.38 111 ARG A O 1
ATOM 849 N N . GLY A 1 112 ? 7.244 1.579 -23.756 1.00 64.44 112 GLY A N 1
ATOM 850 C CA . GLY A 1 112 ? 6.469 0.360 -23.474 1.00 64.44 112 GLY A CA 1
ATOM 851 C C . GLY A 1 112 ? 6.937 -0.398 -22.231 1.00 64.44 112 GLY A C 1
ATOM 852 O O . GLY A 1 112 ? 6.169 -0.613 -21.293 1.00 64.44 112 GLY A O 1
ATOM 853 N N . ARG A 1 113 ? 8.216 -0.791 -22.217 1.00 66.38 113 ARG A N 1
ATOM 854 C CA . ARG A 1 113 ? 8.803 -1.640 -21.168 1.00 66.38 113 ARG A CA 1
ATOM 855 C C . ARG A 1 113 ? 8.890 -0.915 -19.818 1.00 66.38 113 ARG A C 1
ATOM 857 O O . ARG A 1 113 ? 8.498 -1.483 -18.801 1.00 66.38 113 ARG A O 1
ATOM 864 N N . ASP A 1 114 ? 9.262 0.364 -19.821 1.00 71.44 114 ASP A N 1
ATOM 865 C CA . ASP A 1 114 ? 9.515 1.118 -18.585 1.00 71.44 114 ASP A CA 1
ATOM 866 C C . ASP A 1 114 ? 8.238 1.561 -17.868 1.00 71.44 114 ASP A C 1
ATOM 868 O O . ASP A 1 114 ? 8.291 1.957 -16.704 1.00 71.44 114 ASP A O 1
ATOM 872 N N . VAL A 1 115 ? 7.085 1.545 -18.545 1.00 73.06 115 VAL A N 1
ATOM 873 C CA . VAL A 1 115 ? 5.773 1.753 -17.910 1.00 73.06 115 VAL A CA 1
ATOM 874 C C . VAL A 1 115 ? 5.325 0.471 -17.218 1.00 73.06 115 VAL A C 1
ATOM 876 O O . VAL A 1 115 ? 4.790 0.514 -16.110 1.00 73.06 115 VAL A O 1
ATOM 879 N N . GLN A 1 116 ? 5.584 -0.678 -17.840 1.00 74.25 116 GLN A N 1
ATOM 880 C CA . GLN A 1 116 ? 5.196 -1.975 -17.309 1.00 74.25 116 GLN A CA 1
ATOM 881 C C . GLN A 1 116 ? 6.001 -2.360 -16.062 1.00 74.25 116 GLN A C 1
ATOM 883 O O . GLN A 1 116 ? 5.407 -2.777 -15.067 1.00 74.25 116 GLN A O 1
ATOM 888 N N . GLU A 1 117 ? 7.326 -2.183 -16.084 1.00 73.25 117 GLU A N 1
ATOM 889 C CA . GLU A 1 117 ? 8.174 -2.399 -14.901 1.00 73.25 117 GLU A CA 1
ATOM 890 C C . GLU A 1 117 ? 7.732 -1.505 -13.740 1.00 73.25 117 GLU A C 1
ATOM 892 O O . GLU A 1 117 ? 7.617 -1.949 -12.598 1.00 73.25 117 GLU A O 1
ATOM 897 N N . LEU A 1 118 ? 7.361 -0.264 -14.050 1.00 75.12 118 LEU A N 1
ATOM 898 C CA . LEU A 1 118 ? 6.842 0.671 -13.066 1.00 75.12 118 LEU A CA 1
ATOM 899 C C . LEU A 1 118 ? 5.527 0.220 -12.441 1.00 75.12 118 LEU A C 1
ATOM 901 O O . LEU A 1 118 ? 5.353 0.301 -11.224 1.00 75.12 118 LEU A O 1
ATOM 905 N N . LEU A 1 119 ? 4.590 -0.241 -13.274 1.00 77.81 119 LEU A N 1
ATOM 906 C CA . LEU A 1 119 ? 3.302 -0.743 -12.812 1.00 77.81 119 LEU A CA 1
ATOM 907 C C . LEU A 1 119 ? 3.494 -1.967 -11.911 1.00 77.81 119 LEU A C 1
ATOM 909 O O . LEU A 1 119 ? 2.798 -2.091 -10.906 1.00 77.81 119 LEU A O 1
ATOM 913 N N . GLN A 1 120 ? 4.461 -2.836 -12.219 1.00 77.81 120 GLN A N 1
ATOM 914 C CA . GLN A 1 120 ? 4.774 -4.001 -11.390 1.00 77.81 120 GLN A CA 1
ATOM 915 C C . GLN A 1 120 ? 5.292 -3.632 -9.994 1.00 77.81 120 GLN A C 1
ATOM 917 O O . GLN A 1 120 ? 5.059 -4.396 -9.061 1.00 77.81 120 GLN A O 1
ATOM 922 N N . ILE A 1 121 ? 5.936 -2.473 -9.823 1.00 79.44 121 ILE A N 1
ATOM 923 C CA . ILE A 1 121 ? 6.355 -1.966 -8.505 1.00 79.44 121 ILE A CA 1
ATOM 924 C C . ILE A 1 121 ? 5.203 -1.227 -7.816 1.00 79.44 121 ILE A C 1
ATOM 926 O O . ILE A 1 121 ? 4.932 -1.441 -6.634 1.00 79.44 121 ILE A O 1
ATOM 930 N N . ALA A 1 122 ? 4.511 -0.351 -8.549 1.00 84.25 122 ALA A N 1
ATOM 931 C CA . ALA A 1 122 ? 3.508 0.536 -7.974 1.00 84.25 122 ALA A CA 1
ATOM 932 C C . ALA A 1 122 ? 2.240 -0.193 -7.543 1.00 84.25 122 ALA A C 1
ATOM 934 O O . ALA A 1 122 ? 1.711 0.079 -6.466 1.00 84.25 122 ALA A O 1
ATOM 935 N N . ILE A 1 123 ? 1.749 -1.123 -8.363 1.00 87.38 123 ILE A N 1
ATOM 936 C CA . ILE A 1 123 ? 0.468 -1.785 -8.113 1.00 87.38 123 ILE A CA 1
ATOM 937 C C . ILE A 1 123 ? 0.477 -2.584 -6.803 1.00 87.38 123 ILE A C 1
ATOM 939 O O . ILE A 1 123 ? -0.456 -2.391 -6.025 1.00 87.38 123 ILE A O 1
ATOM 943 N N . PRO A 1 124 ? 1.488 -3.421 -6.489 1.00 85.06 124 PRO A N 1
ATOM 944 C CA . PRO A 1 124 ? 1.560 -4.104 -5.199 1.00 85.06 124 PRO A CA 1
ATOM 945 C C . PRO A 1 124 ? 1.493 -3.141 -4.012 1.00 85.06 124 PRO A C 1
ATOM 947 O O . PRO A 1 124 ? 0.704 -3.356 -3.096 1.00 85.06 124 PRO A O 1
ATOM 950 N N . ILE A 1 125 ? 2.256 -2.045 -4.050 1.00 86.31 125 ILE A N 1
ATOM 951 C CA . ILE A 1 125 ? 2.293 -1.062 -2.960 1.00 86.31 125 ILE A CA 1
ATOM 952 C C . ILE A 1 125 ? 0.930 -0.380 -2.812 1.00 86.31 125 ILE A C 1
ATOM 954 O O . ILE A 1 125 ? 0.378 -0.330 -1.713 1.00 86.31 125 ILE A O 1
ATOM 958 N N . VAL A 1 126 ? 0.321 0.057 -3.915 1.00 89.31 126 VAL A N 1
ATOM 959 C CA . VAL A 1 126 ? -1.024 0.646 -3.898 1.00 89.31 126 VAL A CA 1
ATOM 960 C C . VAL A 1 126 ? -2.063 -0.362 -3.393 1.00 89.31 126 VAL A C 1
ATOM 962 O O . VAL A 1 126 ? -2.899 -0.005 -2.563 1.00 89.31 126 VAL A O 1
ATOM 965 N N . LEU A 1 127 ? -1.991 -1.632 -3.802 1.00 87.75 127 LEU A N 1
ATOM 966 C CA . LEU A 1 127 ? -2.863 -2.706 -3.310 1.00 87.75 127 LEU A CA 1
ATOM 967 C C . LEU A 1 127 ? -2.741 -2.891 -1.794 1.00 87.75 127 LEU A C 1
ATOM 969 O O . LEU A 1 127 ? -3.769 -2.996 -1.123 1.00 87.75 127 LEU A O 1
ATOM 973 N N . THR A 1 128 ? -1.522 -2.858 -1.238 1.00 88.00 128 THR A N 1
ATOM 974 C CA . THR A 1 128 ? -1.320 -2.956 0.221 1.00 88.00 128 THR A CA 1
ATOM 975 C C . THR A 1 128 ? -1.936 -1.803 1.012 1.00 88.00 128 THR A C 1
ATOM 977 O O . THR A 1 128 ? -2.135 -1.943 2.214 1.00 88.00 128 THR A O 1
ATOM 980 N N . LEU A 1 129 ? -2.281 -0.685 0.367 1.00 89.25 129 LEU A N 1
ATOM 981 C CA . LEU A 1 129 ? -2.926 0.468 1.001 1.00 89.25 129 LEU A CA 1
ATOM 982 C C . LEU A 1 129 ? -4.436 0.491 0.751 1.00 89.25 129 LEU A C 1
ATOM 984 O O . LEU A 1 129 ? -5.226 0.658 1.683 1.00 89.25 129 LEU A O 1
ATOM 988 N N . VAL A 1 130 ? -4.844 0.286 -0.501 1.00 90.38 130 VAL A N 1
ATOM 989 C CA . VAL A 1 130 ? -6.242 0.383 -0.936 1.00 90.38 130 VAL A CA 1
ATOM 990 C C . VAL A 1 130 ? -7.072 -0.783 -0.411 1.00 90.38 130 VAL A C 1
ATOM 992 O O . VAL A 1 130 ? -8.203 -0.569 0.024 1.00 90.38 130 VAL A O 1
ATOM 995 N N . VAL A 1 131 ? -6.533 -2.008 -0.412 1.00 90.81 131 VAL A N 1
ATOM 996 C CA . VAL A 1 131 ? -7.280 -3.193 0.035 1.00 90.81 131 VAL A CA 1
ATOM 997 C C . VAL A 1 131 ? -7.613 -3.110 1.529 1.00 90.81 131 VAL A C 1
ATOM 999 O O . VAL A 1 131 ? -8.800 -3.203 1.859 1.00 90.81 131 VAL A O 1
ATOM 1002 N N . PRO A 1 132 ? -6.654 -2.862 2.448 1.00 89.19 132 PRO A N 1
ATOM 1003 C CA . PRO A 1 132 ? -6.988 -2.726 3.862 1.00 89.19 132 PRO A CA 1
ATOM 1004 C C . PRO A 1 132 ? -7.916 -1.542 4.126 1.00 89.19 132 PRO A C 1
ATOM 1006 O O . PRO A 1 132 ? -8.862 -1.672 4.901 1.00 89.19 132 PRO A O 1
ATOM 1009 N N . TRP A 1 133 ? -7.709 -0.414 3.437 1.00 91.25 133 TRP A N 1
ATOM 1010 C CA . TRP A 1 133 ? -8.596 0.743 3.535 1.00 91.25 133 TRP A CA 1
ATOM 1011 C C . TRP A 1 133 ? -10.035 0.407 3.130 1.00 91.25 133 TRP A C 1
ATOM 1013 O O . TRP A 1 133 ? -10.966 0.734 3.864 1.00 91.25 133 TRP A O 1
ATOM 1023 N N . ALA A 1 134 ? -10.240 -0.274 1.999 1.00 89.94 134 ALA A N 1
ATOM 1024 C CA . ALA A 1 134 ? -11.569 -0.635 1.508 1.00 89.94 134 ALA A CA 1
ATOM 1025 C C . ALA A 1 134 ? -12.291 -1.591 2.470 1.00 89.94 134 ALA A C 1
ATOM 1027 O O . ALA A 1 134 ? -13.479 -1.411 2.758 1.00 89.94 134 ALA A O 1
ATOM 1028 N N . VAL A 1 135 ? -11.559 -2.569 3.014 1.00 89.44 135 VAL A N 1
ATOM 1029 C CA . VAL A 1 135 ? -12.064 -3.498 4.034 1.00 89.44 135 VAL A CA 1
ATOM 1030 C C . VAL A 1 135 ? -12.465 -2.729 5.295 1.00 89.44 135 VAL A C 1
ATOM 1032 O O . VAL A 1 135 ? -13.601 -2.849 5.757 1.00 89.44 135 VAL A O 1
ATOM 1035 N N . LEU A 1 136 ? -11.584 -1.873 5.820 1.00 87.31 136 LEU A N 1
ATOM 1036 C CA . LEU A 1 136 ? -11.843 -1.085 7.029 1.00 87.31 136 LEU A CA 1
ATOM 1037 C C . LEU A 1 136 ? -12.978 -0.073 6.844 1.00 87.31 136 LEU A C 1
ATOM 1039 O O . LEU A 1 136 ? -13.795 0.102 7.746 1.00 87.31 136 LEU A O 1
ATOM 1043 N N . LYS A 1 137 ? -13.088 0.546 5.665 1.00 87.00 137 LYS A N 1
ATOM 1044 C CA . LYS A 1 137 ? -14.165 1.486 5.334 1.00 87.00 137 LYS A CA 1
ATOM 1045 C C . LYS A 1 137 ? -15.540 0.818 5.360 1.00 87.00 137 LYS A C 1
ATOM 1047 O O . LYS A 1 137 ? -16.492 1.449 5.821 1.00 87.00 137 LYS A O 1
ATOM 1052 N N . ARG A 1 138 ? -15.646 -0.442 4.911 1.00 84.56 138 ARG A N 1
ATOM 1053 C CA . ARG A 1 138 ? -16.883 -1.239 5.026 1.00 84.56 138 ARG A CA 1
ATOM 1054 C C . ARG A 1 138 ? -17.251 -1.527 6.478 1.00 84.56 138 ARG A C 1
ATOM 1056 O O . ARG A 1 138 ? -18.419 -1.437 6.827 1.00 84.56 138 ARG A O 1
ATOM 1063 N N . PHE A 1 139 ? -16.276 -1.833 7.333 1.00 80.12 139 PHE A N 1
ATOM 1064 C CA . PHE A 1 139 ? -16.542 -2.055 8.759 1.00 80.12 139 PHE A CA 1
ATOM 1065 C C . PHE A 1 139 ? -16.883 -0.767 9.517 1.00 80.12 139 PHE A C 1
ATOM 1067 O O . PHE A 1 139 ? -17.635 -0.815 10.487 1.00 80.12 139 PHE A O 1
ATOM 1074 N N . ALA A 1 140 ? -16.352 0.377 9.080 1.00 76.75 140 ALA A N 1
ATOM 1075 C CA . ALA A 1 140 ? -16.660 1.680 9.665 1.00 76.75 140 ALA A CA 1
ATOM 1076 C C . ALA A 1 140 ? -18.049 2.213 9.263 1.00 76.75 140 ALA A C 1
ATOM 1078 O O . ALA A 1 140 ? -18.636 2.977 10.023 1.00 76.75 140 ALA A O 1
ATOM 1079 N N . ASN A 1 141 ? -18.579 1.809 8.102 1.00 73.12 141 ASN A N 1
ATOM 1080 C CA . ASN A 1 141 ? -19.903 2.199 7.609 1.00 73.12 141 ASN A CA 1
ATOM 1081 C C . ASN A 1 141 ? -20.735 0.941 7.315 1.00 73.12 141 ASN A C 1
ATOM 1083 O O . ASN A 1 141 ? -20.831 0.545 6.148 1.00 73.12 141 ASN A O 1
ATOM 1087 N N . PRO A 1 142 ? -21.302 0.272 8.338 1.00 60.62 142 PRO A N 1
ATOM 1088 C CA . PRO A 1 142 ? -22.192 -0.852 8.088 1.00 60.62 142 PRO A CA 1
ATOM 1089 C C . PRO A 1 142 ? -23.358 -0.382 7.201 1.00 60.62 142 PRO A C 1
ATOM 1091 O O . PRO A 1 142 ? -23.889 0.709 7.430 1.00 60.62 142 PRO A O 1
ATOM 1094 N N . PRO A 1 143 ? -23.745 -1.154 6.169 1.00 59.09 143 PRO A N 1
ATOM 1095 C CA . PRO A 1 143 ? -24.888 -0.805 5.340 1.00 59.09 143 PRO A CA 1
ATOM 1096 C C . PRO A 1 143 ? -26.123 -0.658 6.233 1.00 59.09 143 PRO A C 1
ATOM 1098 O O . PRO A 1 143 ? -26.396 -1.518 7.070 1.00 59.09 143 PRO A O 1
ATOM 1101 N N . VAL A 1 144 ? -26.847 0.451 6.065 1.00 59.50 144 VAL A N 1
ATOM 1102 C CA . VAL A 1 144 ? -28.113 0.754 6.748 1.00 59.50 144 VAL A CA 1
ATOM 1103 C C . VAL A 1 144 ? -29.190 -0.180 6.190 1.00 59.50 144 VAL A C 1
ATOM 1105 O O . VAL A 1 144 ? -30.035 0.228 5.406 1.00 59.50 144 VAL A O 1
ATOM 1108 N N . LEU A 1 145 ? -29.107 -1.467 6.515 1.00 63.62 145 LEU A N 1
ATOM 1109 C CA . LEU A 1 145 ? -30.042 -2.497 6.053 1.00 63.62 145 LEU A CA 1
ATOM 1110 C C . LEU A 1 145 ? -31.086 -2.869 7.114 1.00 63.62 145 LEU A C 1
ATOM 1112 O O . LEU A 1 145 ? -31.731 -3.901 6.997 1.00 63.62 145 LEU A O 1
ATOM 1116 N N . GLU A 1 146 ? -31.290 -2.032 8.135 1.00 54.97 146 GLU A N 1
ATOM 1117 C CA . GLU A 1 146 ? -32.225 -2.355 9.218 1.00 54.97 146 GLU A CA 1
ATOM 1118 C C . GLU A 1 146 ? -32.851 -1.098 9.847 1.00 54.97 146 GLU A C 1
ATOM 1120 O O . GLU A 1 146 ? -32.604 -0.742 10.996 1.00 54.97 146 GLU A O 1
ATOM 1125 N N . LYS A 1 147 ? -33.654 -0.372 9.062 1.00 50.09 147 LYS A N 1
ATOM 1126 C CA . LYS A 1 147 ? -34.698 0.534 9.587 1.00 50.09 147 LYS A CA 1
ATOM 1127 C C . LYS A 1 147 ? -36.015 0.402 8.817 1.00 50.09 147 LYS A C 1
ATOM 1129 O O . LYS A 1 147 ? -36.805 1.339 8.771 1.00 50.09 147 LYS A O 1
ATOM 1134 N N . THR A 1 148 ? -36.253 -0.759 8.214 1.00 58.53 148 THR A N 1
ATOM 1135 C CA . THR A 1 148 ? -37.423 -0.976 7.357 1.00 58.53 148 THR A CA 1
ATOM 1136 C C . THR A 1 148 ? -38.075 -2.315 7.660 1.00 58.53 148 THR A C 1
ATOM 1138 O O . THR A 1 148 ? -38.171 -3.160 6.790 1.00 58.53 148 THR A O 1
ATOM 1141 N N . HIS A 1 149 ? -38.500 -2.508 8.906 1.00 51.41 149 HIS A N 1
ATOM 1142 C CA . HIS A 1 149 ? -39.620 -3.389 9.243 1.00 51.41 149 HIS A CA 1
ATOM 1143 C C . HIS A 1 149 ? -40.301 -2.814 10.493 1.00 51.41 149 HIS A C 1
ATOM 1145 O O . HIS A 1 149 ? -39.977 -3.170 11.624 1.00 51.41 149 HIS A O 1
ATOM 1151 N N . VAL A 1 150 ? -41.167 -1.828 10.237 1.00 54.62 150 VAL A N 1
ATOM 1152 C CA . VAL A 1 150 ? -42.359 -1.518 11.042 1.00 54.62 150 VAL A CA 1
ATOM 1153 C C . VAL A 1 150 ? -43.510 -2.277 10.400 1.00 54.62 150 VAL A C 1
ATOM 1155 O O . VAL A 1 150 ? -43.523 -2.306 9.146 1.00 54.62 150 VAL A O 1
#

Secondary structure (DSSP, 8-state):
----HHHHHHHHHHHHHHHHHHHHHHHHHHHHHHS---S-HHHHHHHHHHHHHHHHHHHHHHHHHHHHHHHSSSHHHHHHHHHHHHHHHHHHHHHHHHHHHHHHS-TTS-TTHHHHHHHHHHHHHHHHHHHHHHHHHHHHS-----S---

Radius of gyration: 19.13 Å; chains: 1; bounding box: 62×28×56 Å

Sequence (150 aa):
MALTGWKRRLLIVVLACAFGLAAAFVFAKVAGLVHPCGGEQLSCSMTRIIGFIYTPVFSGVALIAFAIAALWKNTGTALLVAMLIPLVPFLILFASLKYSDISVREWHEIRGRDVQELLQIAIPIVLTLVVPWAVLKRFANPPVLEKTHV

pLDDT: mean 78.24, std 12.13, range [49.22, 91.81]

Foldseek 3Di:
DDDDPLNVLLVLLVVQLVVLLVVLVVLLVVLCVVDPPPDDPVVLVVLSVVLVVVLVVLSVQLSVQLSVLSPDPCNLVSLVVSLCVSVVVVVVVLVVVVVVVVVPDDPPPCPDPVVSSSCSNPVSSNSSRVRSSVSVNCVVDPPPPPPPDD